Protein AF-A0A396RVL4-F1 (afdb_monomer_lite)

Sequence (72 aa):
MIAAAMIAWNGGRRLTGWGFVVFLGASVAWIISGFLTGENALAVQNIVLFGINALGVYRYLWRKDDPSENAS

Radius of gyration: 15.77 Å; chains: 1; bounding box: 31×23×52 Å

pLDDT: mean 79.1, std 17.98, range [41.84, 96.69]

Foldseek 3Di:
DVVVVVVVVCPALVVQLVVLVVLLVVLVVQLVVCVVVVVPVSNVVSVVSNVVSVVSNCVRVPDDPDPPVVPD

Organism: NCBI:txid2305907

Secondary structure (DSSP, 8-state):
-HHHHHHHS-S-HHHHHHHHHHHHHHHHHHHHHHHHHT-HHHHHHHHHHHHHHHHHHIIIII----GGGG--

Structure (mmCIF, N/CA/C/O backbone):
data_AF-A0A396RVL4-F1
#
_entry.id   AF-A0A396RVL4-F1
#
loop_
_atom_site.group_PDB
_atom_site.id
_atom_site.type_symbol
_atom_site.label_atom_id
_atom_site.label_alt_id
_atom_site.label_comp_id
_atom_site.label_asym_id
_atom_site.label_entity_id
_atom_site.label_seq_id
_atom_site.pdbx_PDB_ins_code
_atom_site.Cartn_x
_atom_site.Cartn_y
_atom_site.Cartn_z
_atom_site.occupancy
_atom_site.B_iso_or_equiv
_atom_site.auth_seq_id
_atom_site.auth_comp_id
_atom_site.auth_asym_id
_atom_site.auth_atom_id
_atom_site.pdbx_PDB_model_num
ATOM 1 N N . MET A 1 1 ? 11.773 16.292 -1.922 1.00 49.09 1 MET A N 1
ATOM 2 C CA . MET A 1 1 ? 12.860 16.513 -2.908 1.00 49.09 1 MET A CA 1
ATOM 3 C C . MET A 1 1 ? 13.722 15.263 -3.121 1.00 49.09 1 MET A C 1
ATOM 5 O O . MET A 1 1 ? 13.954 14.912 -4.266 1.00 49.09 1 MET A O 1
ATOM 9 N N . ILE A 1 2 ? 14.088 14.510 -2.073 1.00 51.44 2 ILE A N 1
ATOM 10 C CA . ILE A 1 2 ? 14.856 13.247 -2.196 1.00 51.44 2 ILE A CA 1
ATOM 11 C C . ILE A 1 2 ? 14.065 12.132 -2.912 1.00 51.44 2 ILE A C 1
ATOM 13 O O . ILE A 1 2 ? 14.628 11.396 -3.712 1.00 51.44 2 ILE A O 1
ATOM 17 N N . ALA A 1 3 ? 12.743 12.055 -2.717 1.00 48.41 3 ALA A N 1
ATOM 18 C CA . ALA A 1 3 ? 11.889 11.086 -3.418 1.00 48.41 3 ALA A CA 1
ATOM 19 C C . ALA A 1 3 ? 11.925 11.237 -4.953 1.00 48.41 3 ALA A C 1
ATOM 21 O O . ALA A 1 3 ? 11.983 10.242 -5.667 1.00 48.41 3 ALA A O 1
ATOM 22 N N . ALA A 1 4 ? 11.964 12.474 -5.461 1.00 52.38 4 ALA A N 1
ATOM 23 C CA . ALA A 1 4 ? 12.105 12.743 -6.893 1.00 52.38 4 ALA A CA 1
ATOM 24 C C . ALA A 1 4 ? 13.513 12.381 -7.403 1.00 52.38 4 ALA A C 1
ATOM 26 O O . ALA A 1 4 ? 13.651 11.810 -8.481 1.00 52.38 4 ALA A O 1
ATOM 27 N N . ALA A 1 5 ? 14.548 12.637 -6.595 1.00 50.78 5 ALA A N 1
ATOM 28 C CA . ALA A 1 5 ? 15.922 12.249 -6.910 1.00 50.78 5 ALA A CA 1
ATOM 29 C C . ALA A 1 5 ? 16.123 10.720 -6.922 1.00 50.78 5 ALA A C 1
ATOM 31 O O . ALA A 1 5 ? 16.889 10.222 -7.737 1.00 50.78 5 ALA A O 1
ATOM 32 N N . MET A 1 6 ? 15.400 9.961 -6.090 1.00 52.00 6 MET A N 1
ATOM 33 C CA . MET A 1 6 ? 15.441 8.490 -6.091 1.00 52.00 6 MET A CA 1
ATOM 34 C C . MET A 1 6 ? 14.720 7.864 -7.292 1.00 52.00 6 MET A C 1
ATOM 36 O O . MET A 1 6 ? 15.134 6.805 -7.743 1.00 52.00 6 MET A O 1
ATOM 40 N N . ILE A 1 7 ? 13.687 8.520 -7.841 1.00 51.94 7 ILE A N 1
ATOM 41 C CA . ILE A 1 7 ? 13.061 8.116 -9.117 1.00 51.94 7 ILE A CA 1
ATOM 42 C C . ILE A 1 7 ? 14.025 8.348 -10.291 1.00 51.94 7 ILE A C 1
ATOM 44 O O . ILE A 1 7 ? 14.035 7.567 -11.239 1.00 51.94 7 ILE A O 1
ATOM 48 N N . ALA A 1 8 ? 14.848 9.399 -10.222 1.00 53.59 8 ALA A N 1
ATOM 49 C CA . ALA A 1 8 ? 15.903 9.664 -11.200 1.00 53.59 8 ALA A CA 1
ATOM 50 C C . ALA A 1 8 ? 17.141 8.762 -11.010 1.00 53.59 8 ALA A C 1
ATOM 52 O O . ALA A 1 8 ? 17.878 8.520 -11.966 1.00 53.59 8 ALA A O 1
ATOM 53 N N . TRP A 1 9 ? 17.380 8.252 -9.796 1.00 52.53 9 TRP A N 1
ATOM 54 C CA . TRP A 1 9 ? 18.489 7.346 -9.510 1.00 52.53 9 TRP A CA 1
ATOM 55 C C . TRP A 1 9 ? 18.172 5.947 -10.044 1.00 52.53 9 TRP A C 1
ATOM 57 O O . TRP A 1 9 ? 17.287 5.245 -9.565 1.00 52.53 9 TRP A O 1
ATOM 67 N N . ASN A 1 10 ? 18.926 5.559 -11.066 1.00 54.59 10 ASN A N 1
ATOM 68 C CA . ASN A 1 10 ? 18.743 4.416 -11.957 1.00 54.59 10 ASN A CA 1
ATOM 69 C C . ASN A 1 10 ? 19.002 3.038 -11.292 1.00 54.59 10 ASN A C 1
ATOM 71 O O . ASN A 1 10 ? 19.681 2.173 -11.840 1.00 54.59 10 ASN A O 1
ATOM 75 N N . GLY A 1 11 ? 18.488 2.826 -10.079 1.00 56.56 11 GLY A N 1
ATOM 76 C CA . GLY A 1 11 ? 18.610 1.600 -9.292 1.00 56.56 11 GLY A CA 1
ATOM 77 C C . GLY A 1 11 ? 17.590 0.544 -9.705 1.00 56.56 11 GLY A C 1
ATOM 78 O O . GLY A 1 11 ? 16.745 0.175 -8.904 1.00 56.56 11 GLY A O 1
ATOM 79 N N . GLY A 1 12 ? 17.656 0.093 -10.962 1.00 65.44 12 GLY A N 1
ATOM 80 C CA . GLY A 1 12 ? 16.951 -1.074 -11.496 1.00 65.44 12 GLY A CA 1
ATOM 81 C C . GLY A 1 12 ? 15.438 -1.094 -11.263 1.00 65.44 12 GLY A C 1
ATOM 82 O O . GLY A 1 12 ? 14.974 -1.522 -10.213 1.00 65.44 12 GLY A O 1
ATOM 83 N N . ARG A 1 13 ? 14.648 -0.774 -12.297 1.00 71.56 13 ARG A N 1
ATOM 84 C CA . ARG A 1 13 ? 13.164 -0.821 -12.298 1.00 71.56 13 ARG A CA 1
ATOM 85 C C . ARG A 1 13 ? 12.562 -1.999 -11.526 1.00 71.56 13 ARG A C 1
ATOM 87 O O . ARG A 1 13 ? 11.570 -1.836 -10.827 1.00 71.56 13 ARG A O 1
ATOM 94 N N . ARG A 1 14 ? 13.177 -3.182 -11.624 1.00 75.06 14 ARG A N 1
ATOM 95 C CA . ARG A 1 14 ? 12.740 -4.385 -10.904 1.00 75.06 14 ARG A CA 1
ATOM 96 C C . ARG A 1 14 ? 12.850 -4.259 -9.382 1.00 75.06 14 ARG A C 1
ATOM 98 O O . ARG A 1 14 ? 11.919 -4.673 -8.705 1.00 75.06 14 ARG A O 1
ATOM 105 N N . LEU A 1 15 ? 13.931 -3.692 -8.842 1.00 79.50 15 LEU A N 1
ATOM 106 C CA . LEU A 1 15 ? 14.113 -3.512 -7.397 1.00 79.50 15 LEU A CA 1
ATOM 107 C C . LEU A 1 15 ? 13.074 -2.537 -6.832 1.00 79.50 15 LEU A C 1
ATOM 109 O O . LEU A 1 15 ? 12.431 -2.839 -5.830 1.00 79.50 15 LEU A O 1
ATOM 113 N N . THR A 1 16 ? 12.837 -1.418 -7.524 1.00 82.25 16 THR A N 1
ATOM 114 C CA . THR A 1 16 ? 11.760 -0.476 -7.183 1.00 82.25 16 THR A CA 1
ATOM 115 C C . THR A 1 16 ? 10.393 -1.163 -7.206 1.00 82.25 16 THR A C 1
ATOM 117 O O . THR A 1 16 ? 9.603 -1.002 -6.280 1.00 82.25 16 THR A O 1
ATOM 120 N N . GLY A 1 17 ? 10.133 -1.982 -8.228 1.00 85.25 17 GLY A N 1
ATOM 121 C CA . GLY A 1 17 ? 8.914 -2.778 -8.335 1.00 85.25 17 GLY A CA 1
ATOM 122 C C . GLY A 1 17 ? 8.709 -3.749 -7.169 1.00 85.25 17 GLY A C 1
ATOM 123 O O . GLY A 1 17 ? 7.623 -3.794 -6.602 1.00 85.25 17 GLY A O 1
ATOM 124 N N . TRP A 1 18 ? 9.751 -4.474 -6.755 1.00 88.50 18 TRP A N 1
ATOM 125 C CA . TRP A 1 18 ? 9.692 -5.347 -5.576 1.00 88.50 18 TRP A CA 1
ATOM 126 C C . TRP A 1 18 ? 9.485 -4.571 -4.270 1.00 88.50 18 TRP A C 1
ATOM 128 O O . TRP A 1 18 ? 8.749 -5.039 -3.403 1.00 88.50 18 TRP A O 1
ATOM 138 N N . GLY A 1 19 ? 10.044 -3.362 -4.150 1.00 89.56 19 GLY A N 1
ATOM 139 C CA . GLY A 1 19 ? 9.737 -2.454 -3.041 1.00 89.56 19 GLY A CA 1
ATOM 140 C C . GLY A 1 19 ? 8.240 -2.143 -2.951 1.00 89.56 19 GLY A C 1
ATOM 141 O O . GLY A 1 19 ? 7.645 -2.271 -1.882 1.00 89.56 19 GLY A O 1
ATOM 142 N N . PHE A 1 20 ? 7.604 -1.836 -4.086 1.00 89.12 20 PHE A N 1
ATOM 143 C CA . PHE A 1 20 ? 6.154 -1.633 -4.148 1.00 89.12 20 PHE A CA 1
ATOM 144 C C . PHE A 1 20 ? 5.351 -2.879 -3.745 1.00 89.12 20 PHE A C 1
ATOM 146 O O . PHE A 1 20 ? 4.328 -2.732 -3.086 1.00 89.12 20 PHE A O 1
ATOM 153 N N . VAL A 1 21 ? 5.807 -4.096 -4.073 1.00 91.56 21 VAL A N 1
ATOM 154 C CA . VAL A 1 21 ? 5.138 -5.345 -3.648 1.00 91.56 21 VAL A CA 1
ATOM 155 C C . VAL A 1 21 ? 5.158 -5.500 -2.124 1.00 91.56 21 VAL A C 1
ATOM 157 O O . VAL A 1 21 ? 4.137 -5.837 -1.52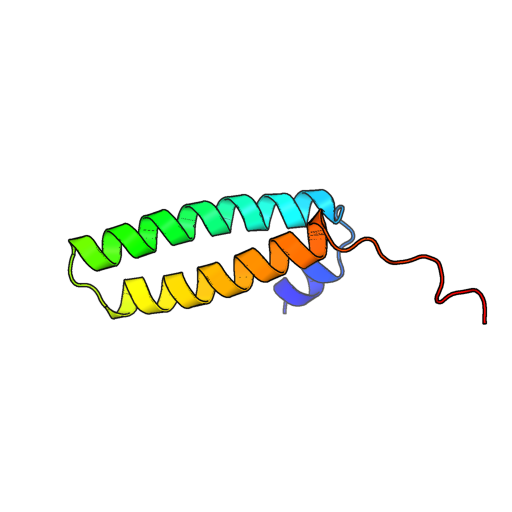6 1.00 91.56 21 VAL A O 1
ATOM 160 N N . VAL A 1 22 ? 6.295 -5.221 -1.479 1.00 94.62 22 VAL A N 1
ATOM 161 C CA . VAL A 1 22 ? 6.411 -5.288 -0.012 1.00 94.62 22 VAL A CA 1
ATOM 162 C C . VAL A 1 22 ? 5.492 -4.261 0.653 1.00 94.62 22 VAL A C 1
ATOM 164 O O . VAL A 1 22 ? 4.741 -4.608 1.565 1.00 94.62 22 VAL A O 1
ATOM 167 N N . PHE A 1 23 ? 5.489 -3.016 0.167 1.00 92.56 23 PHE A N 1
ATOM 168 C CA . PHE A 1 23 ? 4.593 -1.978 0.684 1.00 9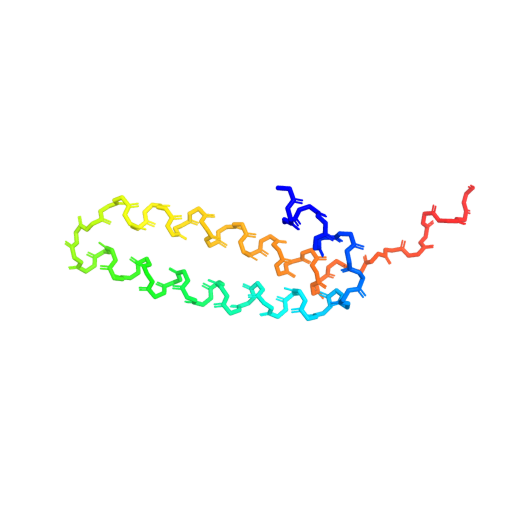2.56 23 PHE A CA 1
ATOM 169 C C . PHE A 1 23 ? 3.115 -2.290 0.435 1.00 92.56 23 PHE A C 1
ATOM 171 O O . PHE A 1 23 ? 2.279 -2.010 1.294 1.00 92.56 23 PHE A O 1
ATOM 178 N N . LEU A 1 24 ? 2.789 -2.919 -0.697 1.00 93.62 24 LEU A N 1
ATOM 179 C CA . LEU A 1 24 ? 1.442 -3.398 -0.985 1.00 93.62 24 LEU A CA 1
ATOM 180 C C . LEU A 1 24 ? 0.991 -4.417 0.071 1.00 93.62 24 LEU A C 1
ATOM 182 O O . LEU A 1 24 ? -0.076 -4.250 0.659 1.00 93.62 24 LEU A O 1
ATOM 186 N N . GLY A 1 25 ? 1.823 -5.414 0.386 1.00 96.69 25 GLY A N 1
ATOM 187 C CA . GLY A 1 25 ? 1.534 -6.389 1.442 1.00 96.69 25 GLY A CA 1
ATOM 188 C C . GLY A 1 25 ? 1.371 -5.747 2.825 1.00 96.69 25 GLY A C 1
ATOM 189 O O . GLY A 1 25 ? 0.412 -6.044 3.537 1.00 96.69 25 GLY A O 1
ATOM 190 N N . ALA A 1 26 ? 2.253 -4.808 3.180 1.00 96.56 26 ALA A N 1
ATOM 191 C CA . ALA A 1 26 ? 2.159 -4.069 4.439 1.00 96.56 26 ALA A CA 1
ATOM 192 C C . ALA A 1 26 ? 0.858 -3.254 4.541 1.00 96.56 26 ALA A C 1
ATOM 194 O O . ALA A 1 26 ? 0.221 -3.242 5.592 1.00 96.56 26 ALA A O 1
ATOM 195 N N . SER A 1 27 ? 0.424 -2.618 3.447 1.00 94.25 27 SER A N 1
ATOM 196 C CA . SER A 1 27 ? -0.829 -1.859 3.431 1.00 94.25 27 SER A CA 1
ATOM 197 C C . SER A 1 27 ? -2.048 -2.744 3.697 1.00 94.25 27 SER A C 1
ATOM 199 O O . SER A 1 27 ? -2.910 -2.347 4.470 1.00 94.25 27 SER A O 1
ATOM 201 N N . VAL A 1 28 ? -2.089 -3.978 3.178 1.00 96.38 28 VAL A N 1
ATOM 202 C CA . VAL A 1 28 ? -3.174 -4.933 3.477 1.00 96.38 28 VAL A CA 1
ATOM 203 C C . VAL A 1 28 ? -3.235 -5.257 4.969 1.00 96.38 28 VAL A C 1
ATOM 205 O O . VAL A 1 28 ? -4.317 -5.228 5.553 1.00 96.38 28 VAL A O 1
ATOM 208 N N . ALA A 1 29 ? -2.086 -5.511 5.602 1.00 96.69 29 ALA A N 1
ATOM 209 C CA . ALA A 1 29 ? -2.033 -5.772 7.039 1.00 96.69 29 ALA A CA 1
ATOM 210 C C . ALA A 1 29 ? -2.590 -4.590 7.853 1.00 96.69 29 ALA A C 1
ATOM 212 O O . ALA A 1 29 ? -3.371 -4.790 8.784 1.00 96.69 29 ALA A O 1
ATOM 213 N N . TRP A 1 30 ? -2.258 -3.355 7.466 1.00 96.12 30 TRP A N 1
ATOM 214 C CA . TRP A 1 30 ? -2.760 -2.152 8.131 1.00 96.12 30 TRP A CA 1
ATOM 215 C C . TRP A 1 30 ? -4.233 -1.849 7.852 1.00 96.12 30 TRP A C 1
ATOM 217 O O . TRP A 1 30 ? -4.922 -1.363 8.744 1.00 96.12 30 TRP A O 1
ATOM 227 N N . ILE A 1 31 ? -4.743 -2.175 6.662 1.00 95.38 31 ILE A N 1
ATOM 228 C CA . ILE A 1 31 ? -6.179 -2.095 6.356 1.00 95.38 31 ILE A CA 1
ATOM 229 C C . ILE A 1 31 ? -6.958 -3.044 7.269 1.00 95.38 31 ILE A C 1
ATOM 231 O O . ILE A 1 31 ? -7.923 -2.626 7.905 1.00 95.38 31 ILE A O 1
ATOM 235 N N . ILE A 1 32 ? -6.516 -4.304 7.371 1.00 9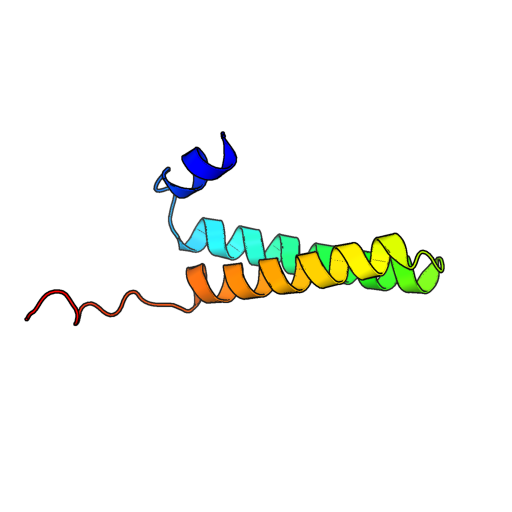6.06 32 ILE A N 1
ATOM 236 C CA . ILE A 1 32 ? -7.133 -5.302 8.255 1.00 96.06 32 ILE A CA 1
ATOM 237 C C . ILE A 1 32 ? -7.085 -4.817 9.706 1.00 96.06 32 ILE A C 1
ATOM 239 O O . ILE A 1 32 ? -8.107 -4.843 10.386 1.00 96.06 32 ILE A O 1
ATOM 243 N N . SER A 1 33 ? -5.930 -4.322 10.159 1.00 95.94 33 SER A N 1
ATOM 244 C CA . SER A 1 33 ? -5.774 -3.757 11.503 1.00 95.94 33 SER A CA 1
ATOM 245 C C . SER A 1 33 ? -6.762 -2.615 11.762 1.00 95.94 33 SER A C 1
ATOM 247 O O . SER A 1 33 ? -7.490 -2.661 12.748 1.00 95.94 33 SER A O 1
ATOM 249 N N . GLY A 1 34 ? -6.877 -1.651 10.841 1.00 94.25 34 GLY A N 1
ATOM 250 C CA . GLY A 1 34 ? -7.807 -0.526 10.970 1.00 94.25 34 GLY A CA 1
ATOM 251 C C . GLY A 1 34 ? -9.275 -0.954 11.040 1.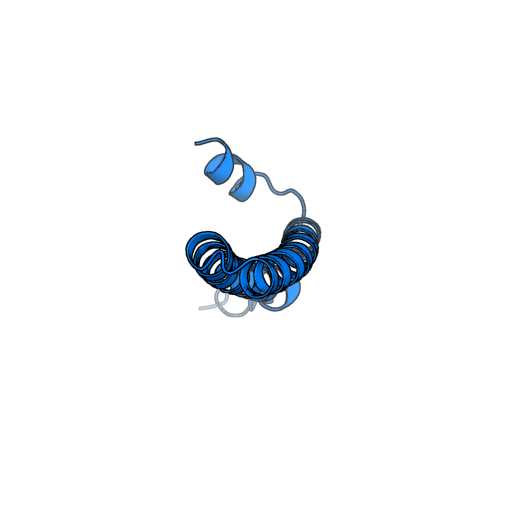00 94.25 34 GLY A C 1
ATOM 252 O O . GLY A 1 34 ? -10.050 -0.365 11.789 1.00 94.25 34 GLY A O 1
ATOM 253 N N . PHE A 1 35 ? -9.662 -2.017 10.330 1.00 93.75 35 PHE A N 1
ATOM 254 C CA . PHE A 1 35 ? -11.005 -2.585 10.470 1.00 93.75 35 PHE A CA 1
ATOM 255 C C . PHE A 1 35 ? -11.212 -3.305 11.808 1.00 93.75 35 PHE A C 1
ATOM 257 O O . PHE A 1 35 ? -12.291 -3.192 12.385 1.00 93.75 35 PHE A O 1
ATOM 264 N N . LEU A 1 36 ? -10.199 -4.009 12.325 1.00 95.88 36 LEU A N 1
ATOM 265 C CA . LEU A 1 36 ? -10.274 -4.696 13.621 1.00 95.88 36 LEU A CA 1
ATOM 266 C C . LEU A 1 36 ? -10.314 -3.722 14.807 1.00 95.88 36 LEU A C 1
ATOM 268 O O . LEU A 1 36 ? -10.978 -4.005 15.801 1.00 95.88 36 LEU A O 1
ATOM 272 N N . THR A 1 37 ? -9.621 -2.586 14.713 1.00 94.75 37 THR A N 1
ATOM 273 C CA . THR A 1 37 ? -9.568 -1.567 15.775 1.00 94.75 37 THR A CA 1
ATOM 274 C C . THR A 1 37 ? -10.653 -0.496 15.648 1.00 94.75 37 THR A C 1
ATOM 276 O O . THR A 1 37 ? -10.804 0.328 16.548 1.00 94.75 37 THR A O 1
ATOM 279 N N . GLY A 1 38 ? -11.421 -0.490 14.552 1.00 93.19 38 GLY A N 1
ATOM 280 C CA . GLY A 1 38 ? -12.403 0.558 14.254 1.00 93.19 38 GLY A CA 1
ATOM 281 C C . GLY A 1 38 ? -11.774 1.896 13.839 1.00 93.19 38 GLY A C 1
ATOM 282 O O . GLY A 1 38 ? -12.464 2.915 13.764 1.00 93.19 38 GLY A O 1
ATOM 283 N N . GLU A 1 39 ? -10.471 1.919 13.549 1.00 93.12 39 GLU A N 1
ATOM 284 C CA . GLU A 1 39 ? -9.749 3.104 13.092 1.00 93.12 39 GLU A CA 1
ATOM 285 C C . GLU A 1 39 ? -9.955 3.346 11.591 1.00 93.12 39 GLU A C 1
ATOM 287 O O . GLU A 1 39 ? -9.104 3.061 10.743 1.00 93.12 39 GLU A O 1
ATOM 292 N N . ASN A 1 40 ? -11.094 3.954 11.257 1.00 90.81 40 ASN A N 1
ATOM 293 C CA . ASN A 1 40 ? -11.451 4.274 9.872 1.00 90.81 40 ASN A CA 1
ATOM 294 C C . ASN A 1 40 ? -10.397 5.142 9.159 1.00 90.81 40 ASN A C 1
ATOM 296 O O . ASN A 1 40 ? -10.150 4.953 7.970 1.00 90.81 40 ASN A O 1
ATOM 300 N N . ALA A 1 41 ? -9.745 6.071 9.867 1.00 92.38 41 ALA A N 1
ATOM 301 C CA . ALA A 1 41 ? -8.707 6.924 9.283 1.00 92.38 41 ALA A CA 1
ATOM 302 C C . ALA A 1 41 ? -7.469 6.119 8.842 1.00 92.38 41 ALA A C 1
ATOM 304 O O . ALA A 1 41 ? -6.950 6.340 7.745 1.00 92.38 41 ALA A O 1
ATOM 305 N N . LEU A 1 42 ? -7.039 5.152 9.661 1.00 91.31 42 LEU A N 1
ATOM 306 C CA . LEU A 1 42 ? -5.929 4.251 9.356 1.00 91.31 42 LEU A CA 1
ATOM 307 C C . LEU A 1 42 ? -6.267 3.350 8.161 1.00 91.31 42 LEU A C 1
ATOM 309 O O . LEU A 1 42 ? -5.454 3.211 7.242 1.00 91.31 42 LEU A O 1
ATOM 313 N N . ALA A 1 43 ? -7.480 2.786 8.143 1.00 91.81 43 ALA A N 1
ATOM 314 C CA . ALA A 1 43 ? -7.950 1.934 7.054 1.00 91.81 43 ALA A CA 1
ATOM 315 C C . ALA A 1 43 ? -8.019 2.702 5.723 1.00 91.81 43 ALA A C 1
ATOM 317 O O . ALA A 1 43 ? -7.436 2.266 4.733 1.00 91.81 43 ALA A O 1
ATOM 318 N N . VAL A 1 44 ? -8.655 3.879 5.699 1.00 94.38 44 VAL A N 1
ATOM 319 C CA . VAL A 1 44 ? -8.792 4.702 4.483 1.00 94.38 44 VAL A CA 1
ATOM 320 C C . VAL A 1 44 ? -7.430 5.142 3.948 1.00 94.38 44 VAL A C 1
ATOM 322 O O . VAL A 1 44 ? -7.183 5.038 2.746 1.00 94.38 44 VAL A O 1
ATOM 325 N N . GLN A 1 45 ? -6.517 5.578 4.821 1.00 95.44 45 GLN A N 1
ATOM 326 C CA . GLN A 1 45 ? -5.162 5.950 4.412 1.00 95.44 45 GLN A CA 1
ATOM 327 C C . GLN A 1 45 ? -4.436 4.776 3.744 1.00 95.44 45 GLN A C 1
ATOM 329 O O . GLN A 1 45 ? -3.850 4.940 2.671 1.00 95.44 45 GLN A O 1
ATOM 334 N N . ASN A 1 46 ? -4.493 3.586 4.347 1.00 95.31 46 ASN A N 1
ATOM 335 C CA . ASN A 1 46 ? -3.814 2.416 3.801 1.00 95.31 46 ASN A CA 1
ATOM 336 C C . ASN A 1 46 ? -4.501 1.862 2.544 1.00 95.31 46 ASN A C 1
ATOM 338 O O . ASN A 1 46 ? -3.805 1.322 1.690 1.00 95.31 46 ASN A O 1
ATOM 342 N N . ILE A 1 47 ? -5.811 2.066 2.353 1.00 94.62 47 ILE A N 1
ATOM 343 C CA . ILE A 1 47 ? -6.508 1.766 1.087 1.00 94.62 47 ILE A CA 1
ATOM 344 C C . ILE A 1 47 ? -5.967 2.636 -0.055 1.00 94.62 47 ILE A C 1
ATOM 346 O O . ILE A 1 47 ? -5.663 2.128 -1.136 1.00 94.62 47 ILE A O 1
ATOM 350 N N . VAL A 1 48 ? -5.798 3.943 0.172 1.00 94.31 48 VAL A N 1
ATOM 351 C CA . VAL A 1 48 ? -5.195 4.837 -0.833 1.00 94.31 48 VAL A CA 1
ATOM 352 C C . VAL A 1 48 ? -3.752 4.416 -1.120 1.00 94.31 48 VAL A C 1
ATOM 354 O O . VAL A 1 48 ? -3.351 4.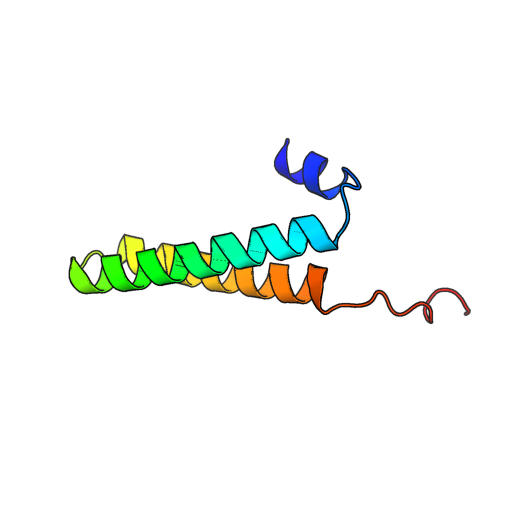317 -2.283 1.00 94.31 48 VAL A O 1
ATOM 357 N N . LEU A 1 49 ? -2.985 4.106 -0.070 1.00 92.81 49 LEU A N 1
ATOM 358 C CA . LEU A 1 49 ? -1.611 3.620 -0.191 1.00 92.81 49 LEU A CA 1
ATOM 359 C C . LEU A 1 49 ? -1.543 2.311 -0.994 1.00 92.81 49 LEU A C 1
ATOM 361 O O . LEU A 1 49 ? -0.673 2.163 -1.848 1.00 92.81 49 LEU A O 1
ATOM 365 N N . PHE A 1 50 ? -2.470 1.381 -0.763 1.00 95.00 50 PHE A N 1
ATOM 366 C CA . PHE A 1 50 ? -2.591 0.133 -1.514 1.00 95.00 50 PHE A CA 1
ATOM 367 C C . PHE A 1 50 ? -2.774 0.411 -3.012 1.00 95.00 50 PHE A C 1
ATOM 369 O O . PHE A 1 50 ? -2.043 -0.146 -3.830 1.00 95.00 50 PHE A O 1
ATOM 376 N N . GLY A 1 51 ? -3.670 1.334 -3.379 1.00 91.50 51 GLY A N 1
ATOM 377 C CA . GLY A 1 51 ? -3.877 1.733 -4.775 1.00 91.50 51 GLY A CA 1
ATOM 378 C C . GLY A 1 51 ? -2.611 2.293 -5.432 1.00 91.50 51 GLY A C 1
ATOM 379 O O . GLY A 1 51 ? -2.233 1.868 -6.525 1.00 91.50 51 GLY A O 1
ATOM 380 N N . ILE A 1 52 ? -1.904 3.195 -4.745 1.00 91.00 52 ILE A N 1
ATOM 381 C CA . ILE A 1 52 ? -0.637 3.766 -5.232 1.00 91.00 52 ILE A CA 1
ATOM 382 C C . ILE A 1 52 ? 0.430 2.674 -5.391 1.00 91.00 52 ILE A C 1
ATOM 384 O O . ILE A 1 52 ? 1.120 2.629 -6.412 1.00 91.00 52 ILE A O 1
ATOM 388 N N . ASN A 1 53 ? 0.554 1.772 -4.413 1.00 90.44 53 ASN A N 1
ATOM 389 C CA . ASN A 1 53 ? 1.519 0.681 -4.475 1.00 90.44 53 ASN A CA 1
ATOM 390 C C . ASN A 1 53 ? 1.211 -0.284 -5.624 1.00 90.44 53 ASN A C 1
ATOM 392 O O . ASN A 1 53 ? 2.127 -0.677 -6.343 1.00 90.44 53 ASN A O 1
ATOM 396 N N . ALA A 1 54 ? -0.062 -0.608 -5.860 1.00 90.25 54 ALA A N 1
ATOM 397 C CA . ALA A 1 54 ? -0.483 -1.462 -6.966 1.00 90.25 54 ALA A CA 1
ATOM 398 C C . ALA A 1 54 ? -0.139 -0.834 -8.328 1.00 90.25 54 ALA A C 1
ATOM 400 O O . ALA A 1 54 ? 0.394 -1.513 -9.210 1.00 90.25 54 ALA A O 1
ATOM 401 N N . LEU A 1 55 ? -0.356 0.479 -8.485 1.00 86.44 55 LEU A N 1
ATOM 402 C CA . LEU A 1 55 ? 0.066 1.222 -9.677 1.00 86.44 55 LEU A CA 1
ATOM 403 C C . LEU A 1 55 ? 1.593 1.219 -9.851 1.00 86.44 55 LEU A C 1
ATOM 405 O O . LEU A 1 55 ? 2.083 1.083 -10.974 1.00 86.44 55 LEU A O 1
ATOM 409 N N . GLY A 1 56 ? 2.348 1.328 -8.756 1.00 85.06 56 GLY A N 1
ATOM 410 C CA . GLY A 1 56 ? 3.804 1.186 -8.751 1.00 85.06 56 GLY A CA 1
ATOM 411 C C . GLY A 1 56 ? 4.250 -0.196 -9.234 1.00 85.06 56 GLY A C 1
ATOM 412 O O . GLY A 1 56 ? 5.023 -0.292 -10.188 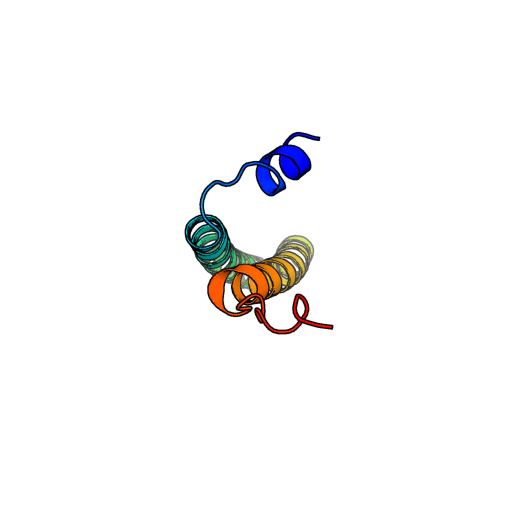1.00 85.06 56 GLY A O 1
ATOM 413 N N . VAL A 1 57 ? 3.706 -1.271 -8.655 1.00 87.38 57 VAL A N 1
ATOM 414 C CA . VAL A 1 57 ? 3.948 -2.657 -9.098 1.00 87.38 57 VAL A CA 1
ATOM 415 C C . VAL A 1 57 ? 3.682 -2.793 -10.597 1.00 87.38 57 VAL A C 1
ATOM 417 O O . VAL A 1 57 ? 4.559 -3.237 -11.339 1.00 87.38 57 VAL A O 1
ATOM 420 N N . TYR A 1 58 ? 2.515 -2.344 -11.067 1.00 83.38 58 TYR A N 1
ATOM 421 C CA . TYR A 1 58 ? 2.151 -2.404 -12.481 1.00 83.38 58 TYR A CA 1
ATOM 422 C C . TYR A 1 58 ? 3.149 -1.650 -13.373 1.00 83.38 58 TYR A C 1
ATOM 424 O O . TYR A 1 58 ? 3.648 -2.197 -14.357 1.00 83.38 58 TYR A O 1
ATOM 432 N N . ARG A 1 59 ? 3.515 -0.415 -13.015 1.00 83.69 59 ARG A N 1
ATOM 433 C CA . ARG A 1 59 ? 4.437 0.411 -13.807 1.00 83.69 59 ARG A CA 1
ATOM 434 C C . ARG A 1 59 ? 5.854 -0.166 -13.874 1.00 83.69 59 ARG A C 1
ATOM 436 O O . ARG A 1 59 ? 6.496 -0.052 -14.914 1.00 83.69 59 ARG A O 1
ATOM 443 N N . TYR A 1 60 ? 6.358 -0.740 -12.782 1.00 81.50 60 TYR A N 1
ATOM 444 C CA . TYR A 1 60 ? 7.767 -1.130 -12.672 1.00 81.50 60 TYR A CA 1
ATOM 445 C C . TYR A 1 60 ? 8.038 -2.611 -12.973 1.00 81.50 60 TYR A C 1
ATOM 447 O O . TYR A 1 60 ? 9.114 -2.925 -13.486 1.00 81.50 60 TYR A O 1
ATOM 455 N N . LEU A 1 61 ? 7.086 -3.510 -12.694 1.00 79.62 61 LEU A N 1
ATOM 456 C CA . LEU A 1 61 ? 7.209 -4.946 -12.985 1.00 79.62 61 LEU A CA 1
ATOM 457 C C . LEU A 1 61 ? 6.495 -5.354 -14.277 1.00 79.62 61 LEU A C 1
ATOM 459 O O . LEU A 1 61 ? 6.980 -6.256 -14.958 1.00 79.62 61 LEU A O 1
ATOM 463 N N . TRP A 1 62 ? 5.378 -4.705 -14.625 1.00 75.19 62 TRP A N 1
ATOM 464 C CA . TRP A 1 62 ? 4.532 -5.144 -15.741 1.00 75.19 62 TRP A CA 1
ATOM 465 C C . TRP A 1 62 ? 4.669 -4.295 -17.005 1.00 75.19 62 TRP A C 1
ATOM 467 O O . TRP A 1 62 ? 4.708 -4.838 -18.110 1.00 75.19 62 TRP A O 1
ATOM 477 N N . ARG A 1 63 ? 4.784 -2.968 -16.878 1.00 71.88 63 ARG A N 1
ATOM 478 C CA . ARG A 1 63 ? 4.977 -2.092 -18.038 1.00 71.88 63 ARG A CA 1
ATOM 479 C C . ARG A 1 63 ? 6.394 -2.267 -18.585 1.00 71.88 63 ARG A C 1
ATOM 481 O O . ARG A 1 63 ? 7.358 -1.701 -18.063 1.00 71.88 63 ARG A O 1
ATOM 488 N N . LYS A 1 64 ? 6.515 -3.072 -19.640 1.00 57.56 64 LYS A N 1
ATOM 489 C CA . LYS A 1 64 ? 7.655 -3.036 -20.558 1.00 57.56 64 LYS A CA 1
ATOM 490 C C . LYS A 1 64 ? 7.578 -1.692 -21.280 1.00 57.56 64 LYS A C 1
ATOM 492 O O . LYS A 1 64 ? 6.501 -1.332 -21.746 1.00 57.56 64 LYS A O 1
ATOM 497 N N . ASP A 1 65 ? 8.667 -0.928 -21.304 1.00 57.91 65 ASP A N 1
ATOM 498 C CA . ASP A 1 65 ? 8.739 0.171 -22.268 1.00 57.91 65 ASP A CA 1
ATOM 499 C C . ASP A 1 65 ? 8.712 -0.496 -23.634 1.00 57.91 65 ASP A C 1
ATOM 501 O O . ASP A 1 65 ? 9.585 -1.312 -23.934 1.00 57.91 65 ASP A O 1
ATOM 505 N N . ASP A 1 66 ? 7.644 -0.253 -24.382 1.00 49.69 66 ASP A N 1
ATOM 506 C CA . ASP A 1 66 ? 7.507 -0.762 -25.732 1.00 49.69 66 ASP A CA 1
ATOM 507 C C . ASP A 1 66 ? 8.596 -0.075 -26.574 1.00 49.69 66 ASP A C 1
ATOM 509 O O . ASP A 1 66 ? 8.581 1.152 -26.685 1.00 49.69 66 ASP A O 1
ATOM 513 N N . PRO A 1 67 ? 9.587 -0.797 -27.130 1.00 52.72 67 PRO A N 1
ATOM 514 C CA . PRO A 1 67 ? 10.673 -0.182 -27.897 1.00 52.72 67 PRO A CA 1
ATOM 515 C C . PRO A 1 67 ? 10.216 0.424 -29.237 1.00 52.72 67 PRO A C 1
ATOM 517 O O . PRO A 1 67 ? 11.055 0.860 -30.022 1.00 52.72 67 PRO A O 1
ATOM 520 N N . SER A 1 68 ? 8.914 0.409 -29.534 1.00 52.53 68 SER A N 1
ATOM 521 C CA . SER A 1 68 ? 8.340 0.760 -30.834 1.00 52.53 68 SER A CA 1
ATOM 522 C C . SER A 1 68 ? 8.083 2.261 -31.046 1.00 52.53 68 SER A C 1
ATOM 524 O O . SER A 1 68 ? 7.851 2.659 -32.181 1.00 52.53 68 SER A O 1
ATOM 526 N N . GLU A 1 69 ? 8.218 3.116 -30.024 1.00 52.38 69 GLU A N 1
ATOM 527 C CA . GLU A 1 69 ? 8.090 4.589 -30.148 1.00 52.38 69 GLU A CA 1
ATOM 528 C C . GLU A 1 69 ? 9.419 5.295 -30.516 1.00 52.38 69 GLU A C 1
ATOM 530 O O . GLU A 1 69 ? 9.531 6.513 -30.458 1.00 52.38 69 GLU A O 1
ATOM 535 N N . ASN A 1 70 ? 10.450 4.537 -30.908 1.00 51.97 70 ASN A N 1
ATOM 536 C CA . ASN A 1 70 ? 11.760 5.074 -31.312 1.00 51.97 70 ASN A CA 1
ATOM 537 C C . ASN A 1 70 ? 12.056 4.857 -32.810 1.00 51.97 70 ASN A C 1
ATOM 539 O O . ASN A 1 70 ? 13.213 4.937 -33.223 1.00 51.97 70 ASN A O 1
ATOM 543 N N . ALA A 1 71 ? 11.045 4.500 -33.608 1.00 51.91 71 ALA A N 1
ATOM 544 C CA . ALA A 1 71 ? 11.198 4.133 -35.018 1.00 51.91 71 ALA A CA 1
ATOM 545 C C . ALA A 1 71 ? 10.202 4.846 -35.956 1.00 51.91 71 ALA A C 1
ATOM 547 O O . ALA A 1 71 ? 9.836 4.286 -36.990 1.00 51.91 71 ALA A O 1
ATOM 548 N N . SER A 1 72 ? 9.769 6.063 -35.610 1.00 41.84 72 SER A N 1
ATOM 549 C CA . SER A 1 72 ? 9.003 6.955 -36.498 1.00 41.84 72 SER A CA 1
ATOM 550 C C . SER A 1 72 ? 9.769 8.231 -36.802 1.00 41.84 72 SER A C 1
ATOM 552 O O . SER A 1 72 ? 10.171 8.884 -35.812 1.00 41.84 72 SER A O 1
#